Protein AF-A0A923D6J5-F1 (afdb_monomer)

Radius of gyration: 14.05 Å; Cα contacts (8 Å, |Δi|>4): 75; chains: 1; bounding box: 27×23×40 Å

Structure (mmCIF, N/CA/C/O backbone):
data_AF-A0A923D6J5-F1
#
_entry.id   AF-A0A923D6J5-F1
#
loop_
_atom_site.group_PDB
_atom_site.id
_atom_site.type_symbol
_atom_site.label_atom_id
_atom_site.label_alt_id
_atom_site.label_comp_id
_atom_site.label_asym_id
_atom_site.label_entity_id
_atom_site.label_seq_id
_atom_site.pdbx_PDB_ins_code
_atom_site.Cartn_x
_atom_site.Cartn_y
_atom_site.Cartn_z
_atom_site.occupancy
_atom_site.B_iso_or_equiv
_atom_site.auth_seq_id
_atom_site.auth_comp_id
_atom_site.auth_asym_id
_atom_site.auth_atom_id
_atom_site.pdbx_PDB_model_num
ATOM 1 N N . MET A 1 1 ? -11.309 -2.944 4.182 1.00 90.75 1 MET A N 1
ATOM 2 C CA . MET A 1 1 ? -11.072 -1.667 4.885 1.00 90.75 1 MET A CA 1
ATOM 3 C C . MET A 1 1 ? -10.292 -1.943 6.173 1.00 90.75 1 MET A C 1
ATOM 5 O O . MET A 1 1 ? -10.460 -3.024 6.733 1.00 90.75 1 MET A O 1
ATOM 9 N N . ILE A 1 2 ? -9.422 -1.028 6.619 1.00 95.50 2 ILE A N 1
ATOM 10 C CA . ILE A 1 2 ? -8.742 -1.091 7.930 1.00 95.50 2 ILE A CA 1
ATOM 11 C C . ILE A 1 2 ? -9.275 0.030 8.821 1.00 95.50 2 ILE A C 1
ATOM 13 O O . ILE A 1 2 ? -9.281 1.191 8.413 1.00 95.50 2 ILE A O 1
ATOM 17 N N . GLU A 1 3 ? -9.676 -0.311 10.043 1.00 96.62 3 GLU A N 1
ATOM 18 C CA . GLU A 1 3 ? -10.141 0.651 11.040 1.00 96.62 3 GLU A CA 1
ATOM 19 C C . GLU A 1 3 ? -9.099 0.828 12.150 1.00 96.62 3 GLU A C 1
ATOM 21 O O . GLU A 1 3 ? -8.585 -0.149 12.695 1.00 96.62 3 GLU A O 1
ATOM 26 N N . LEU A 1 4 ? -8.769 2.080 12.471 1.00 96.19 4 LEU A N 1
ATOM 27 C CA . LEU A 1 4 ? -7.818 2.439 13.522 1.00 96.19 4 LEU A CA 1
ATOM 28 C C . LEU A 1 4 ? -8.450 3.472 14.446 1.00 96.19 4 LEU A C 1
ATOM 30 O O . LEU A 1 4 ? -8.803 4.567 14.009 1.00 96.19 4 LEU A O 1
ATOM 34 N N . ASN A 1 5 ? -8.546 3.158 15.735 1.00 97.06 5 ASN A N 1
ATOM 35 C CA . ASN A 1 5 ? -8.913 4.150 16.736 1.00 97.06 5 ASN A CA 1
ATOM 36 C C . ASN A 1 5 ? -7.657 4.898 17.194 1.00 97.06 5 ASN A C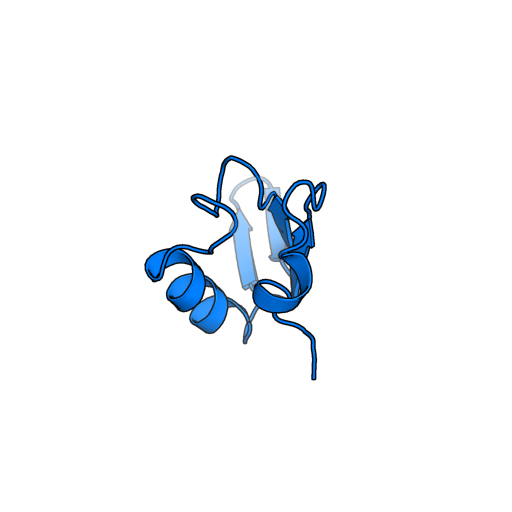 1
ATOM 38 O O . ASN A 1 5 ? -6.775 4.306 17.816 1.00 97.06 5 ASN A O 1
ATOM 42 N N . VAL A 1 6 ? -7.565 6.188 16.871 1.00 96.81 6 VAL A N 1
ATOM 43 C CA . VAL A 1 6 ? -6.428 7.035 17.242 1.00 96.81 6 VAL A CA 1
ATOM 44 C C . VAL A 1 6 ? -6.847 7.939 18.409 1.00 96.81 6 VAL A C 1
ATOM 46 O O . VAL A 1 6 ? -7.691 8.823 18.214 1.00 96.81 6 VAL A O 1
ATOM 49 N N . PRO A 1 7 ? -6.273 7.766 19.618 1.00 96.69 7 PRO A N 1
ATOM 50 C CA . PRO A 1 7 ? -6.587 8.610 20.769 1.00 96.69 7 PRO A CA 1
ATOM 51 C C . PRO A 1 7 ? -6.429 10.101 20.449 1.00 96.69 7 PRO A C 1
ATOM 53 O O . PRO A 1 7 ? -5.446 10.513 19.837 1.00 96.69 7 PRO A O 1
ATOM 56 N N . GLY A 1 8 ? -7.420 10.913 20.826 1.00 96.31 8 GLY A N 1
ATOM 57 C CA . GLY A 1 8 ? -7.426 12.360 20.567 1.00 96.31 8 GLY A CA 1
ATOM 58 C C . GLY A 1 8 ? -7.741 12.775 19.122 1.00 96.31 8 GLY A C 1
ATOM 59 O O . GLY A 1 8 ? -7.878 13.965 18.859 1.00 96.31 8 GLY A O 1
ATOM 60 N N . ARG A 1 9 ? -7.898 11.826 18.192 1.00 95.44 9 ARG A N 1
ATOM 61 C CA . ARG A 1 9 ? -8.272 12.093 16.791 1.00 95.44 9 ARG A CA 1
ATOM 62 C C . ARG A 1 9 ? -9.579 11.414 16.386 1.00 95.44 9 ARG A C 1
ATOM 64 O O . ARG A 1 9 ? -10.319 11.957 15.574 1.00 95.44 9 ARG A O 1
ATOM 71 N N . GLY A 1 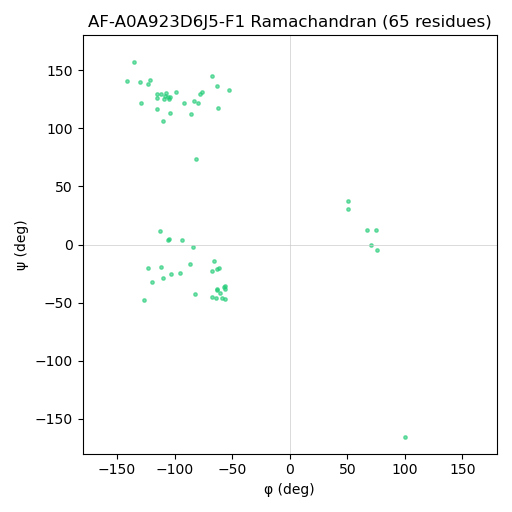10 ? -9.866 10.249 16.959 1.00 96.25 10 GLY A N 1
ATOM 72 C CA . GLY A 1 10 ? -11.038 9.442 16.645 1.00 96.25 10 GLY A CA 1
ATOM 73 C C . GLY A 1 10 ? -10.722 8.285 15.700 1.00 96.25 10 GLY A C 1
ATOM 74 O O . GLY A 1 10 ? -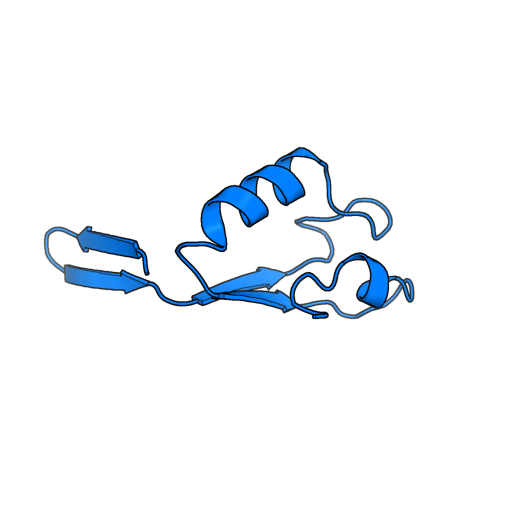9.569 7.895 15.506 1.00 96.25 10 GLY A O 1
ATOM 75 N N . THR A 1 11 ? -11.776 7.704 15.135 1.00 97.69 11 THR A N 1
ATOM 76 C CA . THR A 1 11 ? -11.682 6.513 14.286 1.00 97.69 11 THR A CA 1
ATOM 77 C C . THR A 1 11 ? -11.323 6.881 12.849 1.00 97.69 11 THR A C 1
ATOM 79 O O . THR A 1 11 ? -12.035 7.643 12.197 1.00 97.69 11 THR A O 1
ATOM 82 N N . LEU A 1 12 ? -10.233 6.309 12.339 1.00 97.31 12 LEU A N 1
ATOM 83 C CA . LEU A 1 12 ? -9.830 6.388 10.940 1.00 97.31 12 LEU A CA 1
ATOM 84 C C . LEU A 1 12 ? -10.259 5.119 10.208 1.00 97.31 12 LEU A C 1
ATOM 86 O O . LEU A 1 12 ? -9.969 4.012 10.658 1.00 97.31 12 LEU A O 1
ATOM 90 N N . LYS A 1 13 ? -10.900 5.290 9.051 1.00 96.56 13 LYS A N 1
ATOM 91 C CA . LYS A 1 13 ? -11.244 4.202 8.132 1.00 96.56 13 LYS A CA 1
ATOM 92 C C . LYS A 1 13 ? -10.391 4.330 6.882 1.00 96.56 13 LYS A C 1
ATOM 94 O O . LYS A 1 13 ? -10.599 5.228 6.070 1.00 96.56 13 LYS A O 1
ATOM 99 N N . LEU A 1 14 ? -9.406 3.453 6.759 1.00 96.25 14 LEU A N 1
ATOM 100 C CA . LEU A 1 14 ? -8.495 3.408 5.626 1.00 96.25 14 LEU A CA 1
ATOM 101 C C . LEU A 1 14 ? -9.055 2.442 4.583 1.00 96.25 14 LEU A C 1
ATOM 103 O O . LEU A 1 14 ? -9.276 1.263 4.867 1.00 96.25 14 LEU A O 1
ATOM 107 N N . ASN A 1 15 ? -9.286 2.957 3.379 1.00 95.62 15 ASN A N 1
ATOM 108 C CA . ASN A 1 15 ? -9.780 2.175 2.242 1.00 95.62 15 ASN A CA 1
ATOM 109 C C . ASN A 1 15 ? -8.719 1.998 1.157 1.00 95.62 15 ASN A C 1
ATOM 111 O O . ASN A 1 15 ? -8.721 0.980 0.476 1.00 95.62 15 ASN A O 1
ATOM 115 N N . TYR A 1 16 ? -7.801 2.958 1.038 1.00 95.19 16 TYR A N 1
ATOM 116 C CA . TYR A 1 1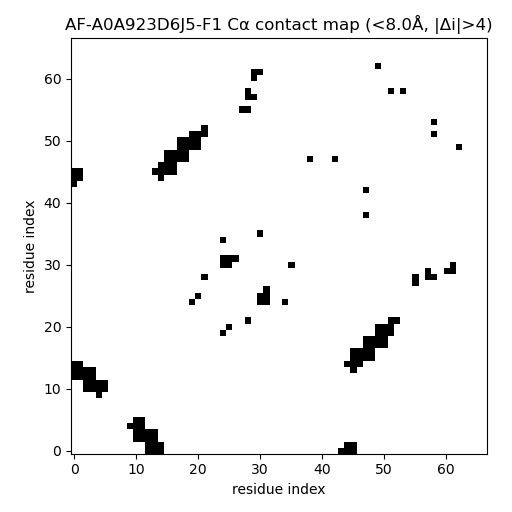6 ? -6.850 3.036 -0.060 1.00 95.19 16 TYR A CA 1
ATOM 117 C C . TYR A 1 16 ? -5.418 3.041 0.465 1.00 95.19 16 TYR A C 1
ATOM 119 O O . TYR A 1 16 ? -5.114 3.726 1.444 1.00 95.19 16 TYR A O 1
ATOM 127 N N . LEU A 1 17 ? -4.543 2.303 -0.210 1.00 93.00 17 LEU A N 1
ATOM 128 C CA . LEU A 1 17 ? -3.098 2.386 -0.051 1.00 93.00 17 LEU A CA 1
ATOM 129 C C . LEU A 1 17 ? -2.508 2.893 -1.362 1.00 93.00 17 LEU A C 1
ATOM 131 O O . LEU A 1 17 ? -2.602 2.213 -2.377 1.00 93.00 17 LEU A O 1
ATOM 135 N N . VAL A 1 18 ? -1.889 4.068 -1.336 1.00 91.31 18 VAL A N 1
ATOM 136 C CA . VAL A 1 18 ? -1.195 4.631 -2.497 1.00 91.31 18 VAL A CA 1
ATOM 137 C C . VAL A 1 18 ? 0.302 4.572 -2.225 1.00 91.31 18 VAL A C 1
ATOM 139 O O . VAL A 1 18 ? 0.749 5.057 -1.184 1.00 91.31 18 VAL A O 1
ATOM 142 N N . CYS A 1 19 ? 1.078 3.965 -3.121 1.00 88.44 19 CYS A N 1
ATOM 143 C CA . CYS A 1 19 ? 2.525 3.841 -2.956 1.00 88.44 19 CYS A CA 1
ATOM 144 C C . CYS A 1 19 ? 3.292 4.296 -4.192 1.00 88.44 19 CYS A C 1
ATOM 146 O O . CYS A 1 19 ? 2.926 3.947 -5.311 1.00 88.44 19 CYS A O 1
ATOM 148 N N . ASP A 1 20 ? 4.404 4.995 -3.969 1.00 86.00 20 ASP A N 1
ATOM 149 C CA . ASP A 1 20 ? 5.404 5.235 -5.007 1.00 86.00 20 ASP A CA 1
ATOM 150 C C . ASP A 1 20 ? 6.243 3.968 -5.238 1.00 86.00 20 ASP A C 1
ATOM 152 O O . ASP A 1 20 ? 6.721 3.333 -4.295 1.00 86.00 20 ASP A O 1
ATOM 156 N N . VAL A 1 21 ? 6.394 3.578 -6.500 1.00 77.19 21 VAL A N 1
ATOM 157 C CA . VAL A 1 21 ? 7.149 2.393 -6.920 1.00 77.19 21 VAL A CA 1
ATOM 158 C C . VAL A 1 21 ? 8.639 2.706 -7.001 1.00 77.19 21 VAL A C 1
ATOM 160 O O . VAL A 1 21 ? 9.473 1.899 -6.570 1.00 77.19 21 VAL A O 1
ATOM 163 N N . ASN A 1 22 ? 8.986 3.871 -7.550 1.00 67.75 22 ASN A N 1
ATOM 164 C CA . ASN A 1 22 ? 10.358 4.189 -7.920 1.00 67.75 22 ASN A CA 1
ATOM 165 C C . ASN A 1 22 ? 11.173 4.569 -6.678 1.00 67.75 22 ASN A C 1
ATOM 167 O O . ASN A 1 22 ? 10.754 5.382 -5.865 1.00 67.75 22 ASN A O 1
ATOM 171 N N . GLY A 1 23 ? 12.345 3.955 -6.496 1.00 63.09 23 GLY A N 1
ATOM 172 C CA . GLY A 1 23 ? 13.243 4.274 -5.377 1.00 63.09 23 GLY A CA 1
ATOM 173 C C . GLY A 1 23 ? 12.766 3.829 -3.986 1.00 63.09 23 GLY A C 1
ATOM 174 O O . GLY A 1 23 ? 13.499 4.035 -3.024 1.00 63.09 23 GLY A O 1
ATOM 175 N N . THR A 1 24 ? 11.589 3.195 -3.872 1.00 67.25 24 THR A N 1
ATOM 176 C CA . THR A 1 24 ? 11.014 2.762 -2.582 1.00 67.25 24 THR A CA 1
ATOM 177 C C . THR A 1 24 ? 10.643 1.276 -2.560 1.00 67.25 24 THR A C 1
ATOM 179 O O . THR A 1 24 ? 11.001 0.567 -1.623 1.00 67.25 24 THR A O 1
ATOM 182 N N . LEU A 1 25 ? 9.937 0.772 -3.579 1.00 75.38 25 LEU A N 1
ATOM 183 C CA . LEU A 1 25 ? 9.363 -0.586 -3.559 1.00 75.38 25 LEU A CA 1
ATOM 184 C C . LEU A 1 25 ? 10.004 -1.560 -4.549 1.00 75.38 25 LEU A C 1
ATOM 186 O O . LEU A 1 25 ? 9.854 -2.779 -4.403 1.00 75.38 25 LEU A O 1
ATOM 190 N N . ALA A 1 26 ? 10.688 -1.029 -5.560 1.00 75.31 26 ALA A N 1
ATOM 191 C CA . ALA A 1 26 ? 11.283 -1.800 -6.634 1.00 75.31 26 ALA A CA 1
ATOM 192 C C . ALA A 1 26 ? 12.797 -1.577 -6.730 1.00 75.31 26 ALA A C 1
ATOM 194 O O . ALA A 1 26 ? 13.279 -0.454 -6.597 1.00 75.31 26 ALA A O 1
ATOM 195 N N . LEU A 1 27 ? 13.524 -2.655 -7.027 1.00 76.00 27 LEU A N 1
ATOM 196 C CA . LEU A 1 27 ? 14.915 -2.611 -7.482 1.00 76.00 27 LEU A CA 1
ATOM 197 C C . LEU A 1 27 ? 14.908 -2.991 -8.963 1.00 76.00 27 LEU A C 1
ATOM 199 O O . LEU A 1 27 ? 14.286 -3.990 -9.324 1.00 76.00 27 LEU A O 1
ATOM 203 N N . ASP A 1 28 ? 15.520 -2.171 -9.816 1.00 74.94 28 ASP A N 1
ATOM 204 C CA . ASP A 1 28 ? 15.558 -2.371 -11.274 1.00 74.94 28 ASP A CA 1
ATOM 205 C C . ASP A 1 28 ? 14.174 -2.620 -11.908 1.00 74.94 28 ASP A C 1
ATOM 207 O O . ASP A 1 28 ? 14.004 -3.445 -12.806 1.00 74.94 28 ASP A O 1
ATOM 211 N N . GLY A 1 29 ? 13.145 -1.932 -11.402 1.00 69.62 29 GLY A N 1
ATOM 212 C CA . GLY A 1 29 ? 11.773 -2.060 -11.904 1.00 69.62 29 GLY A CA 1
ATOM 213 C C . GLY A 1 29 ? 11.054 -3.350 -11.492 1.00 69.62 29 GLY A C 1
ATOM 214 O O . GLY A 1 29 ? 9.992 -3.641 -12.032 1.00 69.62 29 GLY A O 1
ATOM 215 N N . LYS A 1 30 ? 11.586 -4.123 -10.537 1.00 77.31 30 LYS A N 1
ATOM 216 C CA . LYS A 1 30 ? 10.922 -5.313 -9.984 1.00 77.31 30 LYS A CA 1
ATOM 217 C C . LYS A 1 30 ? 10.592 -5.127 -8.511 1.00 77.31 30 LYS A C 1
ATOM 219 O O . LYS A 1 30 ? 11.465 -4.771 -7.717 1.00 77.31 30 LYS A O 1
ATOM 224 N N . LEU A 1 31 ? 9.341 -5.405 -8.138 1.00 81.44 31 LEU A N 1
ATOM 225 C CA . LEU A 1 31 ? 8.939 -5.440 -6.733 1.00 81.44 31 LEU A CA 1
ATOM 226 C C . LEU A 1 31 ? 9.697 -6.543 -5.996 1.00 81.44 31 LEU A C 1
ATOM 228 O O . LE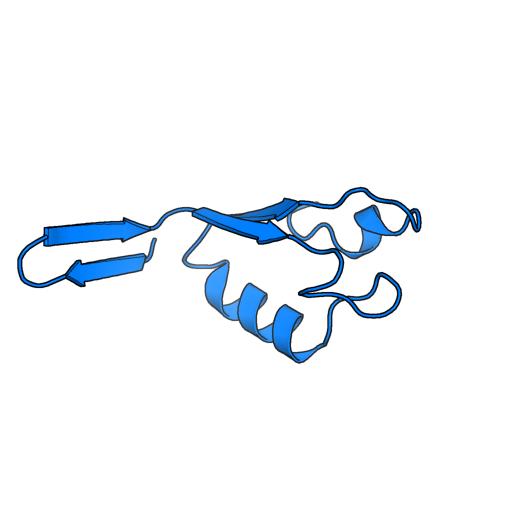U A 1 31 ? 9.798 -7.672 -6.471 1.00 81.44 31 LEU A O 1
ATOM 232 N N . GLN A 1 32 ? 10.179 -6.218 -4.802 1.00 85.06 32 GLN A N 1
ATOM 233 C CA . GLN A 1 32 ? 10.800 -7.198 -3.918 1.00 85.06 32 GLN A CA 1
ATOM 234 C C . GLN A 1 32 ? 9.752 -8.205 -3.411 1.00 85.06 32 GLN A C 1
ATOM 236 O O . GLN A 1 32 ? 8.621 -7.830 -3.093 1.00 85.06 32 GLN A O 1
ATOM 241 N N . ASP A 1 33 ? 10.128 -9.474 -3.236 1.00 84.38 33 ASP A N 1
ATOM 242 C CA . ASP A 1 33 ? 9.197 -10.539 -2.818 1.00 84.38 33 ASP A CA 1
ATOM 243 C C . ASP A 1 33 ? 8.459 -10.233 -1.503 1.00 84.38 33 ASP A C 1
ATOM 245 O O . ASP A 1 33 ? 7.290 -10.588 -1.324 1.00 84.38 33 ASP A O 1
ATOM 249 N N . GLY A 1 34 ? 9.135 -9.566 -0.561 1.00 87.31 34 GLY A N 1
ATOM 250 C CA . GLY A 1 34 ? 8.528 -9.123 0.697 1.00 87.31 34 GLY A CA 1
ATOM 251 C C . GLY A 1 34 ? 7.398 -8.112 0.486 1.00 87.31 34 GLY A C 1
ATOM 252 O O . GLY A 1 34 ? 6.360 -8.199 1.147 1.00 87.31 34 GLY A O 1
ATOM 253 N N . VAL A 1 35 ? 7.557 -7.207 -0.481 1.00 87.94 35 VAL A N 1
ATOM 254 C CA . VAL A 1 35 ? 6.539 -6.217 -0.855 1.00 87.94 35 VAL A CA 1
ATOM 255 C C . VAL A 1 35 ? 5.340 -6.915 -1.489 1.00 87.94 35 VAL A C 1
ATOM 257 O O . VAL A 1 35 ? 4.205 -6.681 -1.077 1.00 87.94 35 VAL A O 1
ATOM 260 N N . VAL A 1 36 ? 5.578 -7.856 -2.409 1.00 86.12 36 VAL A N 1
ATOM 261 C CA . VAL A 1 36 ? 4.508 -8.642 -3.046 1.00 86.12 36 VAL A CA 1
ATOM 262 C C . VAL A 1 36 ? 3.686 -9.409 -2.006 1.00 86.12 36 VAL A C 1
ATOM 264 O O . VAL A 1 36 ? 2.454 -9.367 -2.042 1.00 86.12 36 VAL A O 1
ATOM 267 N N . ARG A 1 37 ? 4.340 -10.081 -1.047 1.00 88.81 37 ARG A N 1
ATOM 268 C CA . ARG A 1 37 ? 3.650 -10.773 0.060 1.00 88.81 37 ARG A CA 1
ATOM 269 C C . ARG A 1 37 ? 2.830 -9.814 0.919 1.00 88.81 37 ARG A C 1
ATOM 271 O O . ARG A 1 37 ? 1.697 -10.131 1.271 1.00 88.81 37 ARG A O 1
ATOM 278 N N . THR A 1 38 ? 3.377 -8.642 1.223 1.00 89.88 38 THR A N 1
ATOM 279 C CA . THR A 1 38 ? 2.693 -7.624 2.030 1.00 89.88 38 THR A CA 1
ATOM 280 C C . THR A 1 38 ? 1.440 -7.116 1.322 1.00 89.88 38 THR A C 1
ATOM 282 O O . THR A 1 38 ? 0.366 -7.085 1.918 1.00 89.88 38 THR A O 1
ATOM 285 N N . PHE A 1 39 ? 1.539 -6.802 0.029 1.00 90.81 39 PHE A N 1
ATOM 286 C CA . PHE A 1 39 ? 0.395 -6.361 -0.766 1.00 90.81 39 PHE A CA 1
ATOM 287 C C . PHE A 1 39 ? -0.684 -7.429 -0.895 1.00 90.81 39 PHE A C 1
ATOM 289 O O . PHE A 1 39 ? -1.856 -7.090 -0.774 1.00 90.81 39 PHE A O 1
ATOM 296 N N . LYS A 1 40 ? -0.327 -8.710 -1.054 1.00 88.50 40 LYS A N 1
ATOM 297 C CA . LYS A 1 40 ? -1.317 -9.803 -1.038 1.00 88.50 40 LYS A CA 1
ATOM 298 C C . LYS A 1 40 ? -2.134 -9.808 0.257 1.00 88.50 40 LYS A C 1
ATOM 300 O O . LYS A 1 40 ? -3.353 -9.830 0.198 1.00 88.50 40 LYS A O 1
ATOM 305 N N . THR A 1 41 ? -1.477 -9.686 1.408 1.00 90.69 41 THR A N 1
ATOM 306 C CA . THR A 1 41 ? -2.136 -9.659 2.729 1.00 90.69 41 THR A CA 1
ATOM 307 C C . THR A 1 41 ? -2.989 -8.404 2.972 1.00 90.69 41 THR A C 1
ATOM 309 O O . THR A 1 41 ? -3.866 -8.392 3.846 1.00 90.69 41 THR A O 1
ATOM 312 N N . LEU A 1 42 ? -2.702 -7.318 2.252 1.00 92.44 42 LEU A N 1
ATOM 313 C CA . LEU A 1 42 ? -3.413 -6.048 2.376 1.00 92.44 42 LEU A CA 1
ATOM 314 C C . LEU A 1 42 ? -4.541 -5.886 1.356 1.00 92.44 42 LEU A C 1
ATOM 316 O O . LEU A 1 42 ? -5.478 -5.162 1.672 1.00 92.44 42 LEU A O 1
ATOM 320 N N . ARG A 1 43 ? -4.513 -6.564 0.199 1.00 90.19 43 ARG A N 1
ATOM 321 C CA . ARG A 1 43 ? -5.551 -6.436 -0.844 1.00 90.19 43 ARG A CA 1
ATOM 322 C C . ARG A 1 43 ? -6.957 -6.755 -0.368 1.00 90.19 43 ARG A C 1
ATOM 324 O O . ARG A 1 43 ? -7.891 -6.060 -0.743 1.00 90.19 43 ARG A O 1
ATOM 331 N N . ASP A 1 44 ? -7.102 -7.737 0.515 1.00 89.19 44 ASP A N 1
ATOM 332 C CA . ASP A 1 44 ? -8.414 -8.096 1.074 1.00 89.19 44 ASP A CA 1
ATOM 333 C C . ASP A 1 44 ? -9.001 -6.971 1.945 1.00 89.19 44 ASP A C 1
ATOM 335 O O . ASP A 1 44 ? -10.173 -6.981 2.323 1.00 89.19 44 ASP A O 1
ATOM 339 N N . ARG A 1 45 ? -8.169 -5.990 2.317 1.00 93.69 45 ARG A N 1
ATOM 340 C CA . ARG A 1 45 ? -8.513 -4.912 3.241 1.00 93.69 45 ARG A CA 1
ATOM 341 C C . ARG A 1 45 ? -8.325 -3.520 2.655 1.00 93.69 45 ARG A C 1
ATOM 343 O O . ARG A 1 45 ? -8.922 -2.597 3.195 1.00 93.69 45 ARG A O 1
ATOM 350 N N . LEU A 1 46 ? -7.539 -3.325 1.615 1.00 95.25 46 LEU A N 1
ATOM 351 C CA . LEU A 1 46 ? -7.267 -2.018 1.036 1.00 95.25 46 LEU A CA 1
ATOM 352 C C . LEU A 1 46 ? -7.209 -2.155 -0.475 1.00 95.25 46 LEU A C 1
ATOM 354 O O . LEU A 1 46 ? -6.617 -3.097 -0.995 1.00 95.25 46 LEU A O 1
ATOM 358 N N . GLU A 1 47 ? -7.757 -1.170 -1.167 1.00 93.94 47 GLU A N 1
ATOM 359 C CA . GLU A 1 47 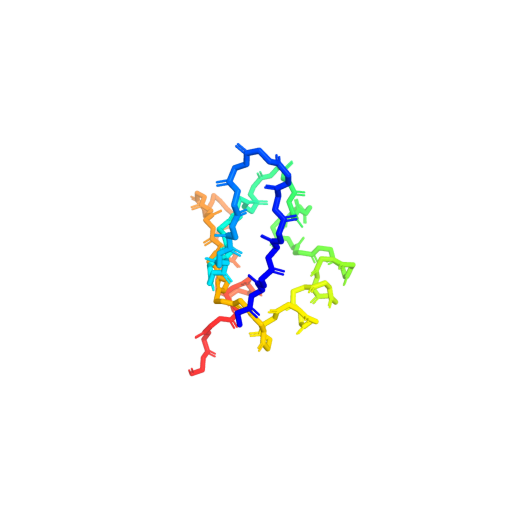? -7.518 -1.008 -2.589 1.00 93.94 47 GLU A CA 1
ATOM 360 C C . GLU A 1 47 ? -6.154 -0.338 -2.781 1.00 93.94 47 GLU A C 1
ATOM 362 O O . GLU A 1 47 ? -5.868 0.720 -2.212 1.00 93.94 47 GLU A O 1
ATOM 367 N N . ILE A 1 48 ? -5.271 -1.014 -3.513 1.00 91.62 48 ILE A N 1
ATOM 368 C CA . ILE A 1 48 ? -3.861 -0.640 -3.614 1.00 91.62 48 ILE A CA 1
ATOM 369 C C . ILE A 1 48 ? -3.614 0.003 -4.974 1.00 91.62 48 ILE A C 1
ATOM 371 O O . ILE A 1 48 ? -3.858 -0.619 -6.007 1.00 91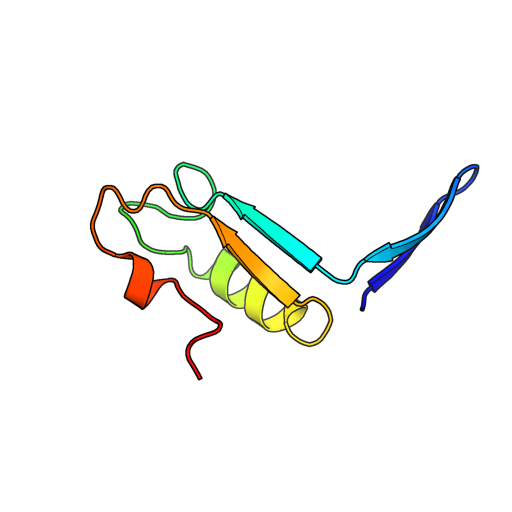.62 48 ILE A O 1
ATOM 375 N N . TYR A 1 49 ? -3.069 1.215 -4.960 1.00 89.12 49 TYR A N 1
ATOM 376 C CA . TYR A 1 49 ? -2.655 1.968 -6.135 1.00 89.12 49 TYR A CA 1
ATOM 377 C C . TYR A 1 49 ? -1.145 2.160 -6.117 1.00 89.12 49 TYR A C 1
ATOM 379 O O . TYR A 1 49 ? -0.575 2.661 -5.145 1.00 89.12 49 TYR A O 1
ATOM 387 N N . LEU A 1 50 ? -0.498 1.768 -7.208 1.00 86.19 50 LEU A N 1
ATOM 388 C CA . LEU A 1 50 ? 0.929 1.963 -7.403 1.00 86.19 50 LEU A CA 1
ATOM 389 C C . LEU A 1 50 ? 1.160 3.116 -8.372 1.00 86.19 50 LEU A C 1
ATOM 391 O O . LEU A 1 50 ? 0.613 3.130 -9.470 1.00 86.19 50 LEU A O 1
ATOM 395 N N . LEU A 1 51 ? 1.967 4.082 -7.950 1.00 85.31 51 LEU A N 1
ATOM 396 C CA . LEU A 1 51 ? 2.353 5.238 -8.745 1.00 85.31 51 LEU A CA 1
ATOM 397 C C . LEU A 1 51 ? 3.796 5.052 -9.207 1.00 85.31 51 LEU A C 1
ATOM 399 O O . LEU A 1 51 ? 4.686 4.802 -8.402 1.00 85.31 51 LEU A O 1
ATOM 403 N N . THR A 1 52 ? 4.036 5.173 -10.509 1.00 79.50 52 THR A N 1
ATOM 404 C CA . THR A 1 52 ? 5.381 5.140 -11.090 1.00 79.50 52 THR A CA 1
ATOM 405 C C . THR A 1 52 ? 5.531 6.249 -12.124 1.00 79.50 52 THR A C 1
ATOM 407 O O . THR A 1 52 ? 4.556 6.669 -12.745 1.00 79.50 52 THR A O 1
ATOM 410 N N . ALA A 1 53 ? 6.770 6.652 -12.391 1.00 77.81 53 ALA A N 1
ATOM 411 C CA . ALA A 1 53 ? 7.109 7.415 -13.591 1.00 77.81 53 ALA A CA 1
ATOM 412 C C . ALA A 1 53 ? 7.342 6.520 -14.834 1.00 77.81 53 ALA A C 1
ATOM 414 O O . ALA A 1 53 ? 7.625 7.039 -15.909 1.00 77.81 53 ALA A O 1
ATOM 415 N N . ASN A 1 54 ? 7.256 5.185 -14.697 1.00 71.62 54 ASN A N 1
ATOM 416 C CA . ASN A 1 54 ? 7.422 4.178 -15.760 1.00 71.62 54 ASN A CA 1
ATOM 417 C C . ASN A 1 54 ? 8.708 4.336 -16.601 1.00 71.62 54 ASN A C 1
ATOM 419 O O . ASN A 1 54 ? 8.757 3.977 -17.776 1.00 71.62 54 ASN A O 1
ATOM 423 N N . THR A 1 55 ? 9.781 4.856 -16.005 1.00 68.56 55 THR A N 1
ATOM 424 C CA . THR A 1 55 ? 11.032 5.175 -16.716 1.00 68.56 55 THR A CA 1
ATOM 425 C C . THR A 1 55 ? 11.728 3.954 -17.319 1.00 68.56 55 THR A C 1
ATOM 427 O O . THR A 1 55 ? 12.508 4.101 -18.252 1.00 68.56 55 THR A O 1
ATOM 430 N N . TYR A 1 56 ? 11.436 2.752 -16.813 1.00 67.31 56 TYR A N 1
ATOM 431 C CA . TYR A 1 56 ? 12.004 1.484 -17.282 1.00 67.31 56 TYR A CA 1
ATOM 432 C C . TYR A 1 56 ? 11.025 0.637 -18.118 1.00 67.31 56 TYR A C 1
ATOM 434 O O . TYR A 1 56 ? 11.350 -0.492 -18.472 1.00 67.31 56 TYR A O 1
ATOM 442 N N . GLY A 1 57 ? 9.818 1.141 -18.419 1.00 63.66 57 GLY A N 1
ATOM 443 C CA . GLY A 1 57 ? 8.830 0.441 -19.256 1.00 63.66 57 GLY A CA 1
ATOM 444 C C . GLY A 1 57 ? 8.234 -0.844 -18.655 1.00 63.66 57 GLY A C 1
ATOM 445 O O . GLY A 1 57 ? 7.603 -1.618 -19.372 1.00 63.66 57 GLY A O 1
ATOM 446 N N . GLY A 1 58 ? 8.435 -1.098 -17.357 1.00 68.19 58 GLY A N 1
ATOM 447 C CA . GLY A 1 58 ? 8.054 -2.339 -16.670 1.00 68.19 58 GLY A CA 1
ATOM 448 C C . GLY A 1 58 ? 6.684 -2.327 -15.987 1.00 68.19 58 GLY A C 1
ATOM 449 O O . GLY A 1 58 ? 6.348 -3.308 -15.326 1.00 68.19 58 GLY A O 1
ATOM 450 N N . GLN A 1 59 ? 5.894 -1.254 -16.121 1.00 66.81 59 GLN A N 1
ATOM 451 C CA . GLN A 1 59 ? 4.692 -1.056 -15.299 1.00 66.81 59 GLN A CA 1
ATOM 452 C C . GLN A 1 59 ? 3.684 -2.211 -15.378 1.00 66.81 59 GLN A C 1
ATOM 454 O O . GLN A 1 59 ? 3.173 -2.647 -14.352 1.00 66.81 59 GLN A O 1
ATOM 459 N N . ASN A 1 60 ? 3.496 -2.803 -16.557 1.00 64.75 60 ASN A N 1
ATOM 460 C CA . ASN A 1 60 ? 2.561 -3.917 -16.750 1.00 64.75 60 ASN A CA 1
ATOM 461 C C . ASN A 1 60 ? 2.909 -5.176 -15.926 1.00 64.75 60 ASN A C 1
ATOM 463 O O . ASN A 1 60 ? 2.052 -6.028 -15.728 1.00 64.75 60 ASN A O 1
ATOM 467 N N . GLN A 1 61 ? 4.158 -5.323 -15.465 1.00 64.19 61 GLN A N 1
ATOM 468 C CA . GLN A 1 61 ? 4.587 -6.437 -14.601 1.00 64.19 61 GLN A CA 1
ATOM 469 C C . GLN A 1 61 ? 4.341 -6.152 -13.112 1.00 64.19 61 GLN A C 1
ATOM 471 O O . GLN A 1 61 ? 4.390 -7.061 -12.284 1.00 64.19 61 GLN A O 1
ATOM 476 N N . ILE A 1 62 ? 4.126 -4.880 -12.778 1.00 67.50 62 ILE A N 1
ATOM 477 C CA . ILE A 1 62 ? 3.945 -4.363 -11.423 1.00 67.50 62 ILE A CA 1
ATOM 478 C C . ILE A 1 62 ? 2.468 -4.072 -11.159 1.00 67.50 62 ILE A C 1
ATOM 480 O O . ILE A 1 62 ? 2.061 -4.099 -10.004 1.00 67.50 62 ILE A O 1
ATOM 484 N N . ASP A 1 63 ? 1.663 -3.808 -12.190 1.00 67.38 63 ASP A N 1
ATOM 485 C CA . ASP A 1 63 ? 0.234 -3.567 -12.037 1.00 67.38 63 ASP A CA 1
ATOM 486 C C . ASP A 1 63 ? -0.467 -4.794 -11.477 1.00 67.38 63 ASP A C 1
ATOM 488 O O . ASP A 1 63 ? -0.513 -5.873 -12.064 1.00 67.38 63 ASP A O 1
ATOM 492 N N . ILE A 1 64 ? -1.029 -4.598 -10.295 1.00 64.44 64 ILE A N 1
ATOM 493 C CA . ILE A 1 64 ? -1.580 -5.678 -9.494 1.00 64.44 64 ILE A CA 1
ATOM 494 C C . ILE A 1 64 ? -3.114 -5.696 -9.505 1.00 64.44 64 ILE A C 1
ATOM 496 O O . ILE A 1 64 ? -3.715 -6.513 -8.808 1.00 64.44 64 ILE A O 1
ATOM 500 N N . ASN A 1 65 ? -3.721 -4.797 -10.286 1.00 54.84 65 ASN A N 1
ATOM 501 C CA . ASN A 1 65 ? -5.167 -4.662 -10.482 1.00 54.84 65 ASN A CA 1
ATOM 502 C C . ASN A 1 65 ? -5.592 -5.032 -11.919 1.00 54.84 65 ASN A C 1
ATOM 504 O O . ASN A 1 65 ? -6.722 -4.770 -12.311 1.00 54.84 65 ASN A O 1
ATOM 508 N N . SER A 1 66 ? -4.696 -5.634 -12.709 1.00 45.00 66 SER A N 1
ATOM 509 C CA . SER A 1 66 ? -4.995 -6.130 -14.056 1.00 45.00 66 SER A CA 1
ATOM 510 C C . SER A 1 66 ? -5.680 -7.498 -13.979 1.00 45.00 66 SER A C 1
ATOM 512 O O . SER A 1 66 ? -5.066 -8.536 -14.228 1.00 45.00 66 SER A O 1
ATOM 514 N N . THR A 1 67 ? -6.949 -7.516 -13.576 1.00 40.69 67 THR A N 1
ATOM 515 C CA . THR A 1 67 ? -7.923 -8.570 -13.905 1.00 40.69 67 THR A CA 1
ATOM 516 C C . THR A 1 67 ? -9.303 -7.943 -13.985 1.00 40.69 67 THR A C 1
ATOM 518 O O . THR A 1 67 ? -9.656 -7.207 -13.039 1.00 40.69 67 THR A O 1
#

Sequence (67 aa):
MIELNVPGRGTLKLNYLVCDVNGTLALDGKLQDGVVRTFKTLRDRLEIYLLTANTYGGQNQIDINST

Solvent-acc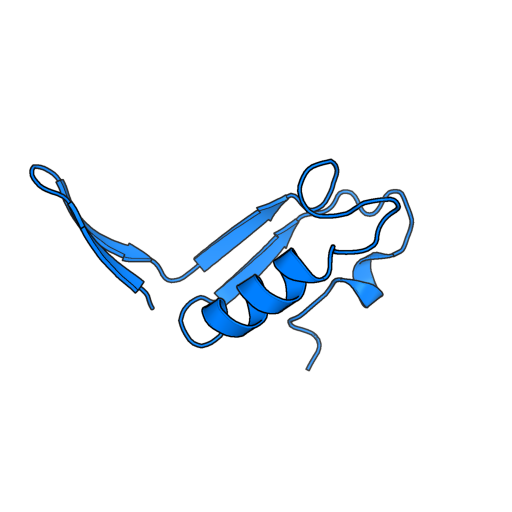essible surface area (backbone atoms only — not comparable to full-atom values): 4258 Å² total; per-residue (Å²): 87,47,78,45,80,40,90,98,77,46,77,45,79,44,49,69,43,79,42,64,35,72,89,71,48,31,61,96,72,38,71,41,71,68,54,55,54,51,49,61,73,38,50,88,29,25,54,76,44,79,44,67,87,55,87,80,73,41,52,83,80,66,57,86,75,86,121

pLDDT: mean 82.37, std 13.54, range [40.69, 97.69]

Foldseek 3Di:
DDWDQDPPPGIDQAAAAEDECPPPQDDLLDGDPVSVVVCVVCVVRYHYHYDYPCPVVNVVVVDPPPD

Secondary structure (DSSP, 8-state):
-EEEEETTTEEEEE-EEEEE-TTTTEETTEE-HHHHHHHHHHHTTSEEEEE---TTS-HHHH-S---

Nearest PDB structures (foldseek):
  4xf5-assembly1_A  TM=4.282E-01  e=4.134E+00  Chromohalobacter israelensis DSM 3043
  8j4o-assembly1_B  TM=3.210E-01  e=4.738E+00  Acinetobacter 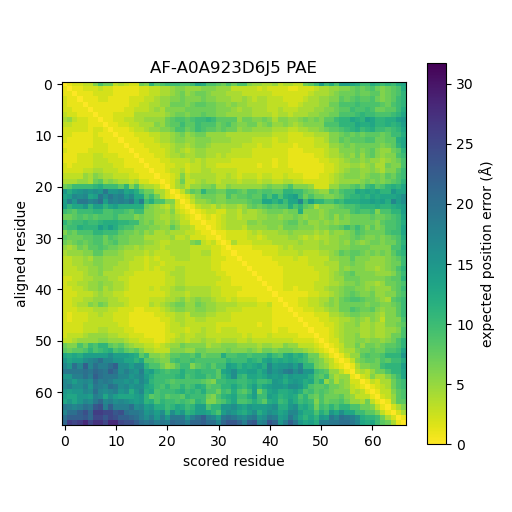baumannii

Mean predicted aligned error: 6.37 Å